Protein AF-A0A317Z8S0-F1 (afdb_monomer_lite)

Sequence (70 aa):
KVHSAVVFNPNELGADRYYGHVAFVEKVNRDGSIVVSESNVRGLGVISFRTIDAKDAAQLDYISGDLATE

InterPro domains:
  IPR007921 CHAP domain [PF05257] (1-40)
  IPR007921 CHAP domain [PS50911] (1-64)
  IPR038765 Papain-like cysteine peptidase superfamily [SSF54001] (1-43)

Foldseek 3Di:
DAQWKKWADQPQPNAHNPPGAIWTFNDQDPQQKTKTWGPCPVHHGDIDIDIDGNVSSVVIDTGDDDPPPD

Secondary structure (DSSP, 8-state):
-TT-EEEE-TTGGG-BTTTBEEEEEEEE-TTS-EEEEEESSSSTT-EEEEEE-HHHHTTSEEEPPP----

pLDDT: mean 95.34, std 9.59, range [52.47, 98.81]

Radius of gyration: 12.44 Å; chains: 1; bounding box: 30×31×29 Å

Structure (mmCIF, N/CA/C/O backbone):
data_AF-A0A317Z8S0-F1
#
_entry.id   AF-A0A317Z8S0-F1
#
loop_
_atom_site.group_PDB
_atom_site.id
_atom_site.type_symbol
_atom_site.label_atom_id
_atom_site.label_alt_id
_atom_site.label_comp_id
_atom_site.label_asym_id
_atom_site.label_entity_id
_atom_site.label_seq_id
_atom_site.pdbx_PDB_ins_code
_atom_site.Cartn_x
_atom_site.Cartn_y
_atom_site.Cartn_z
_atom_site.occupancy
_atom_site.B_iso_or_equiv
_atom_site.auth_seq_id
_atom_site.auth_comp_id
_atom_site.auth_asym_i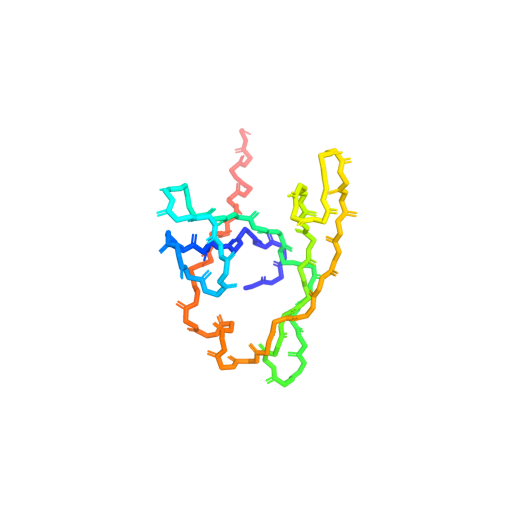d
_atom_site.auth_atom_id
_atom_site.pdbx_PDB_model_num
ATOM 1 N N . LYS A 1 1 ? -6.810 4.837 6.502 1.00 88.06 1 LYS A N 1
ATOM 2 C CA . LYS A 1 1 ? -8.265 5.126 6.330 1.00 88.06 1 LYS A CA 1
ATOM 3 C C . LYS A 1 1 ? -8.752 4.349 5.106 1.00 88.06 1 LYS A C 1
ATOM 5 O O . LYS A 1 1 ? -7.916 4.009 4.288 1.00 88.06 1 LYS A O 1
ATOM 10 N N . VAL A 1 2 ? -10.037 4.013 4.967 1.00 96.38 2 VAL A N 1
ATOM 11 C CA . VAL A 1 2 ? -10.532 3.446 3.691 1.00 96.38 2 VAL A CA 1
ATOM 12 C C . VAL A 1 2 ? -10.550 4.552 2.630 1.00 96.38 2 VAL A C 1
ATOM 14 O O . VAL A 1 2 ? -10.832 5.702 2.965 1.00 96.38 2 VAL A O 1
ATOM 17 N N . HIS A 1 3 ? -10.224 4.211 1.385 1.00 97.06 3 HIS A N 1
ATOM 18 C CA . HIS A 1 3 ? -10.123 5.120 0.239 1.00 97.06 3 HIS A CA 1
ATOM 19 C C . HIS A 1 3 ? -9.103 6.260 0.406 1.00 97.06 3 HIS A C 1
ATOM 21 O O . HIS A 1 3 ? -9.308 7.378 -0.063 1.00 97.06 3 HIS A O 1
ATOM 27 N N . SER A 1 4 ? -7.996 5.983 1.093 1.00 97.31 4 SER A N 1
ATOM 28 C CA . SER A 1 4 ? -6.820 6.861 1.134 1.00 97.31 4 SER A CA 1
ATOM 29 C C . SER A 1 4 ? -5.682 6.274 0.307 1.00 97.31 4 SER A C 1
ATOM 31 O O . SER A 1 4 ? -5.599 5.053 0.158 1.00 97.31 4 SER A O 1
ATOM 33 N N . ALA A 1 5 ? -4.760 7.122 -0.141 1.00 98.31 5 ALA A N 1
ATOM 34 C CA . ALA A 1 5 ? -3.444 6.655 -0.558 1.00 98.31 5 ALA A CA 1
ATOM 35 C C . ALA A 1 5 ? -2.634 6.279 0.693 1.00 98.31 5 ALA A C 1
ATOM 37 O O . ALA A 1 5 ? -2.635 7.029 1.670 1.00 98.31 5 ALA A O 1
ATOM 38 N N . VAL A 1 6 ? -1.979 5.121 0.678 1.00 98.62 6 VAL A N 1
ATOM 39 C CA . VAL A 1 6 ? -1.008 4.703 1.698 1.00 98.62 6 VAL A CA 1
ATOM 40 C C . VAL A 1 6 ? 0.389 4.752 1.096 1.00 98.62 6 VAL A C 1
ATOM 42 O O . VAL A 1 6 ? 0.605 4.254 -0.012 1.00 98.62 6 VAL A O 1
ATOM 45 N N . VAL A 1 7 ? 1.314 5.392 1.802 1.00 98.62 7 VAL A N 1
ATOM 46 C CA . VAL A 1 7 ? 2.673 5.674 1.336 1.00 98.62 7 VAL A CA 1
ATOM 47 C C . VAL A 1 7 ? 3.655 4.752 2.045 1.00 98.62 7 VAL A C 1
ATOM 49 O O . VAL A 1 7 ? 3.554 4.542 3.251 1.00 98.62 7 VAL A O 1
ATOM 52 N N . PHE A 1 8 ? 4.604 4.228 1.277 1.00 98.62 8 PHE A N 1
ATOM 53 C CA . PHE A 1 8 ? 5.756 3.479 1.758 1.00 98.62 8 PHE A CA 1
ATOM 54 C C . PHE A 1 8 ? 7.003 4.289 1.430 1.00 98.62 8 PHE A C 1
ATOM 56 O O . PHE A 1 8 ? 7.254 4.612 0.262 1.00 98.62 8 PHE A O 1
ATOM 63 N N . ASN A 1 9 ? 7.794 4.599 2.446 1.00 98.25 9 ASN A N 1
ATOM 64 C CA . ASN A 1 9 ? 9.080 5.254 2.277 1.00 98.25 9 ASN A CA 1
ATOM 65 C C . ASN A 1 9 ? 10.058 4.366 1.481 1.00 9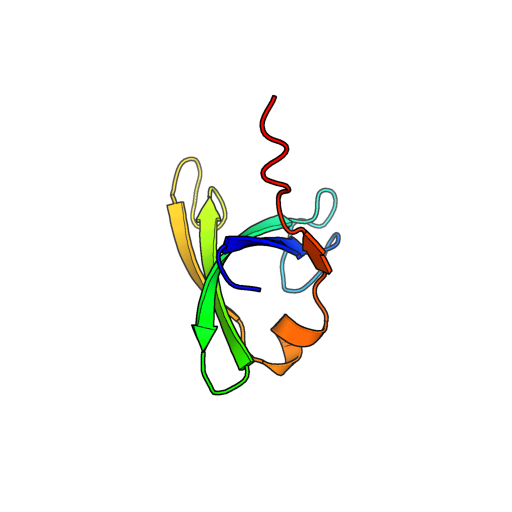8.25 9 ASN A C 1
ATOM 67 O O . ASN A 1 9 ? 9.855 3.152 1.34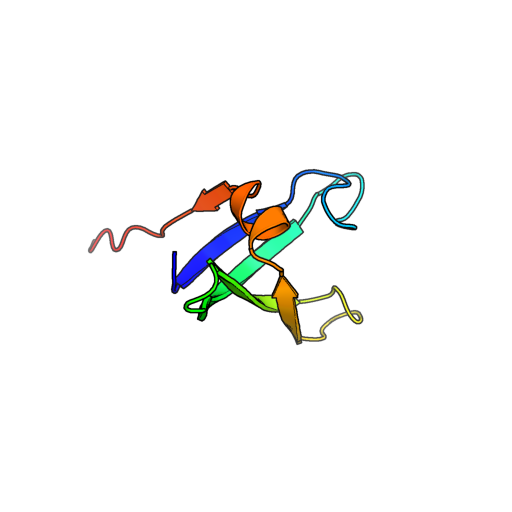9 1.00 98.25 9 ASN A O 1
ATOM 71 N N . PRO A 1 10 ? 11.149 4.935 0.939 1.00 98.50 10 PRO A N 1
ATOM 72 C CA . PRO A 1 10 ? 12.172 4.144 0.270 1.00 98.50 10 PRO A CA 1
ATOM 73 C C . PRO A 1 10 ? 12.665 2.980 1.141 1.00 98.50 10 PRO A C 1
ATOM 75 O O . PRO A 1 10 ? 13.050 3.172 2.294 1.00 98.50 10 PRO A O 1
ATOM 78 N N . ASN A 1 11 ? 12.664 1.767 0.572 1.00 97.38 11 ASN A N 1
ATOM 79 C CA . ASN A 1 11 ? 13.041 0.514 1.245 1.00 97.38 11 ASN A CA 1
ATOM 80 C C . ASN A 1 11 ? 12.142 0.097 2.441 1.00 97.38 11 ASN A C 1
ATOM 82 O O . ASN A 1 11 ? 12.504 -0.811 3.192 1.00 97.38 11 ASN A O 1
ATOM 86 N N . GLU A 1 12 ? 10.964 0.701 2.621 1.00 97.94 12 GLU A N 1
ATOM 87 C CA . GLU A 1 12 ? 9.982 0.302 3.636 1.00 97.94 12 GLU A CA 1
ATOM 88 C C . GLU A 1 12 ? 9.135 -0.881 3.148 1.00 97.94 12 GLU A C 1
ATOM 90 O O . GLU A 1 12 ? 8.557 -0.842 2.064 1.00 97.94 12 GLU A O 1
ATOM 95 N N . LEU A 1 13 ? 9.070 -1.963 3.933 1.00 95.94 13 LEU A N 1
ATOM 96 C CA . LEU A 1 13 ? 8.255 -3.155 3.638 1.00 95.94 13 LEU A CA 1
ATOM 97 C C . LEU A 1 13 ? 8.459 -3.738 2.221 1.00 95.94 13 LEU A C 1
ATOM 99 O O . LEU A 1 13 ? 7.530 -4.272 1.612 1.00 95.94 13 LEU A O 1
ATOM 103 N N . GLY A 1 14 ? 9.683 -3.642 1.692 1.00 95.12 14 GLY A N 1
ATOM 104 C CA . GLY A 1 14 ? 10.033 -4.137 0.355 1.00 95.12 14 GLY A CA 1
ATOM 105 C C . GLY A 1 14 ? 9.671 -3.194 -0.798 1.00 95.12 14 GLY A C 1
ATOM 106 O O . GLY A 1 14 ? 9.764 -3.611 -1.952 1.00 95.12 14 GLY A O 1
ATOM 107 N N . ALA A 1 15 ? 9.282 -1.949 -0.508 1.00 98.12 15 ALA A N 1
ATOM 108 C CA . ALA A 1 15 ? 9.136 -0.892 -1.504 1.00 98.12 15 ALA A CA 1
ATOM 109 C C . ALA A 1 15 ? 10.468 -0.588 -2.211 1.00 98.12 15 ALA A C 1
ATOM 111 O O . ALA A 1 15 ? 11.552 -0.924 -1.719 1.00 98.12 15 ALA A O 1
ATOM 112 N N . ASP A 1 16 ? 10.385 0.072 -3.370 1.00 98.44 16 ASP A N 1
ATOM 113 C CA . ASP A 1 16 ? 11.570 0.452 -4.135 1.00 98.44 16 ASP A CA 1
ATOM 114 C C . ASP A 1 16 ? 12.547 1.273 -3.274 1.00 98.44 16 ASP A C 1
ATOM 116 O O . ASP A 1 16 ? 12.152 2.121 -2.469 1.00 98.44 16 ASP A O 1
ATOM 120 N N . ARG A 1 17 ? 13.847 1.005 -3.426 1.00 98.25 17 ARG A N 1
ATOM 121 C CA . ARG A 1 17 ? 14.894 1.595 -2.575 1.00 98.25 17 ARG A CA 1
ATOM 122 C C . ARG A 1 17 ? 15.126 3.079 -2.817 1.00 98.25 17 ARG A C 1
ATOM 124 O O . ARG A 1 17 ? 15.738 3.718 -1.968 1.00 98.25 17 ARG A O 1
ATOM 131 N N . TYR A 1 18 ? 14.717 3.597 -3.967 1.00 98.44 18 TYR A N 1
ATOM 132 C CA . TYR A 1 18 ? 14.897 4.996 -4.324 1.00 98.44 18 TYR A CA 1
ATOM 133 C C . TYR A 1 18 ? 13.568 5.749 -4.284 1.00 98.44 18 TYR A C 1
ATOM 135 O O . TYR A 1 18 ? 13.491 6.812 -3.675 1.00 98.44 18 TYR A O 1
ATOM 143 N N . TYR A 1 19 ? 12.517 5.189 -4.885 1.00 98.50 19 TYR A N 1
ATOM 144 C CA . TYR A 1 19 ? 11.234 5.879 -5.035 1.00 98.50 19 TYR A CA 1
ATOM 145 C C . TYR A 1 19 ? 10.258 5.666 -3.872 1.00 98.50 19 TYR A C 1
ATOM 147 O O . TYR A 1 19 ? 9.329 6.455 -3.718 1.00 98.50 19 TYR A O 1
ATOM 155 N N . GLY A 1 20 ? 10.427 4.604 -3.081 1.00 98.50 20 GLY A N 1
ATOM 156 C CA . GLY A 1 20 ? 9.363 4.127 -2.201 1.00 98.50 20 GLY A CA 1
ATOM 157 C C . GLY A 1 20 ? 8.212 3.506 -2.996 1.00 98.50 20 GLY A C 1
ATOM 158 O O . GLY A 1 20 ? 8.412 2.931 -4.070 1.00 98.50 20 GLY A O 1
ATOM 159 N N . HIS A 1 21 ? 6.997 3.578 -2.458 1.00 98.69 21 HIS A N 1
ATOM 160 C CA . HIS A 1 21 ? 5.796 3.096 -3.134 1.00 98.69 21 HIS A CA 1
ATOM 161 C C . HIS A 1 21 ? 4.540 3.827 -2.647 1.00 98.69 21 HIS A C 1
ATOM 163 O O . HIS A 1 21 ? 4.513 4.383 -1.552 1.00 98.69 21 HIS A O 1
ATOM 169 N N . VAL A 1 22 ? 3.473 3.793 -3.443 1.00 98.62 22 VAL A N 1
ATOM 170 C CA . VAL A 1 22 ? 2.142 4.230 -3.016 1.00 98.62 22 VAL A CA 1
ATOM 171 C C . VAL A 1 22 ? 1.103 3.225 -3.495 1.00 98.62 22 VAL A C 1
ATOM 173 O O . VAL A 1 22 ? 1.145 2.774 -4.639 1.00 98.62 22 VAL A O 1
AT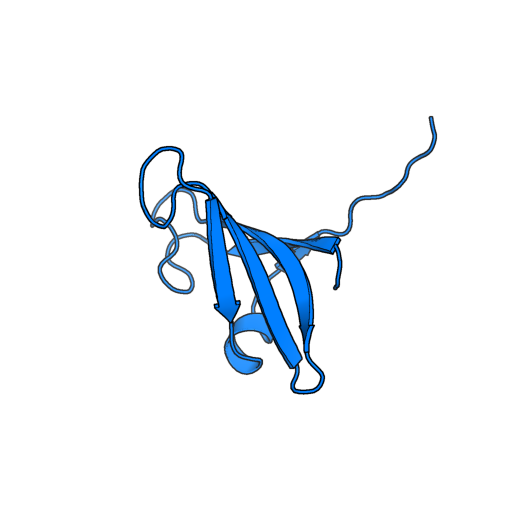OM 176 N N . ALA A 1 23 ? 0.167 2.893 -2.613 1.00 98.75 23 ALA A N 1
ATOM 177 C CA . ALA A 1 23 ? -0.959 2.017 -2.901 1.00 98.75 23 ALA A CA 1
ATOM 178 C C . ALA A 1 23 ? -2.274 2.679 -2.470 1.00 98.75 23 ALA A C 1
ATOM 180 O O . ALA A 1 23 ? -2.281 3.679 -1.749 1.00 98.75 23 ALA A O 1
ATOM 181 N N . PHE A 1 24 ? -3.404 2.122 -2.893 1.00 98.75 24 PHE A N 1
ATOM 182 C CA . PHE A 1 24 ? -4.728 2.592 -2.488 1.00 98.75 24 PHE A CA 1
ATOM 183 C C . PHE A 1 24 ? -5.344 1.649 -1.456 1.00 98.75 24 PHE A C 1
ATOM 185 O O . PHE A 1 24 ? -5.320 0.432 -1.637 1.00 98.75 24 PHE A O 1
ATOM 192 N N . VAL A 1 25 ? -5.892 2.198 -0.369 1.00 98.75 25 VAL A N 1
ATOM 193 C CA . VAL A 1 25 ? -6.512 1.410 0.705 1.00 98.75 25 VAL A CA 1
ATOM 194 C C . VAL A 1 25 ? -7.957 1.075 0.354 1.00 98.75 25 VAL A C 1
ATOM 196 O O . VAL A 1 25 ? -8.863 1.887 0.544 1.00 98.75 25 VAL A O 1
ATOM 199 N N . GLU A 1 26 ? -8.178 -0.161 -0.073 1.00 98.69 26 GLU A N 1
ATOM 200 C CA . GLU A 1 26 ? -9.499 -0.690 -0.423 1.00 98.69 26 GLU A CA 1
ATOM 201 C C . GLU A 1 26 ? -10.337 -1.011 0.816 1.00 98.69 26 GLU A C 1
ATOM 203 O O . GLU A 1 26 ? -11.554 -0.834 0.843 1.00 98.69 26 GLU A O 1
ATOM 208 N N . LYS A 1 27 ? -9.688 -1.493 1.881 1.00 98.62 27 LYS A N 1
ATOM 209 C CA . LYS A 1 27 ? -10.369 -1.888 3.117 1.00 98.62 27 LYS A CA 1
ATOM 210 C C . LYS A 1 27 ? -9.457 -1.742 4.324 1.00 98.62 27 LYS A C 1
ATOM 212 O O . LYS A 1 27 ? -8.274 -2.057 4.254 1.00 98.62 27 LYS A O 1
ATOM 217 N N . VAL A 1 28 ? -10.043 -1.361 5.454 1.00 98.50 28 VAL A N 1
ATOM 218 C CA . VAL A 1 28 ? -9.448 -1.516 6.785 1.00 98.50 28 VAL A CA 1
ATOM 219 C C . VAL A 1 28 ? -10.230 -2.616 7.499 1.00 98.50 28 VAL A C 1
ATOM 221 O O . VAL A 1 28 ? -11.445 -2.509 7.679 1.00 98.50 28 VAL A O 1
ATOM 224 N N . ASN A 1 29 ? -9.563 -3.716 7.828 1.00 98.50 29 ASN A N 1
ATOM 225 C CA . ASN A 1 29 ? -10.160 -4.843 8.532 1.00 98.50 29 ASN A CA 1
ATOM 226 C C . ASN A 1 29 ? -10.330 -4.526 10.023 1.00 98.50 29 ASN A C 1
ATOM 228 O O . ASN A 1 29 ? -9.730 -3.603 10.569 1.00 98.50 29 ASN A O 1
ATOM 232 N N . ARG A 1 30 ? -11.155 -5.328 10.706 1.00 98.12 30 ARG A N 1
ATOM 233 C CA . ARG A 1 30 ? -11.444 -5.149 12.138 1.00 98.12 30 ARG A CA 1
ATOM 234 C C . ARG A 1 30 ? -10.209 -5.327 13.026 1.00 98.12 30 ARG A C 1
ATOM 236 O O . ARG A 1 30 ? -10.148 -4.726 14.091 1.00 98.12 30 ARG A O 1
ATOM 243 N N . ASP A 1 31 ? -9.264 -6.156 12.601 1.00 98.12 31 ASP A N 1
ATOM 244 C CA . ASP A 1 31 ? -7.997 -6.393 13.299 1.00 98.12 31 ASP A CA 1
ATOM 245 C C . ASP A 1 31 ? -6.956 -5.283 13.065 1.00 98.12 31 ASP A C 1
ATOM 247 O O . ASP A 1 31 ? -5.873 -5.343 13.636 1.00 98.12 31 ASP A O 1
ATOM 251 N N . GLY A 1 32 ? -7.277 -4.270 12.252 1.00 98.38 32 GLY A N 1
ATOM 252 C CA . GLY A 1 32 ? -6.379 -3.172 11.900 1.00 98.38 32 GLY A CA 1
ATOM 253 C C . GLY A 1 32 ? -5.519 -3.431 10.662 1.00 98.38 32 GLY A C 1
ATOM 254 O O . GLY A 1 32 ? -4.882 -2.497 10.181 1.00 98.38 32 GLY A O 1
ATOM 255 N N . SER A 1 33 ? -5.521 -4.648 10.107 1.00 98.75 33 SER A N 1
ATOM 256 C CA . SER A 1 33 ? -4.870 -4.918 8.821 1.00 98.75 33 SER A CA 1
ATOM 257 C C . SER A 1 33 ? -5.582 -4.180 7.686 1.00 98.75 33 SER A C 1
ATOM 259 O O . SER A 1 33 ? -6.783 -3.898 7.758 1.00 98.75 33 SER A O 1
ATOM 261 N N . ILE A 1 34 ? -4.861 -3.877 6.612 1.00 98.81 34 ILE A N 1
ATOM 262 C CA . ILE A 1 34 ? -5.421 -3.193 5.443 1.00 98.81 34 ILE A CA 1
ATOM 263 C C . ILE A 1 34 ? -5.341 -4.074 4.204 1.00 98.81 34 ILE A C 1
ATOM 265 O O . ILE A 1 34 ? -4.379 -4.816 4.019 1.00 98.81 34 ILE A O 1
ATOM 269 N N . VAL A 1 35 ? -6.351 -3.986 3.342 1.00 98.81 35 VAL A N 1
ATOM 270 C CA . VAL A 1 35 ? -6.290 -4.507 1.972 1.00 98.81 35 VAL A CA 1
ATOM 271 C C . VAL A 1 35 ? -5.974 -3.339 1.057 1.00 98.81 35 VAL A C 1
ATOM 273 O O . VAL A 1 35 ? -6.657 -2.314 1.119 1.00 98.81 35 VAL A O 1
ATOM 276 N N . VAL A 1 36 ? -4.954 -3.502 0.220 1.00 98.81 36 VAL A N 1
ATOM 277 C CA . VAL A 1 36 ? -4.525 -2.482 -0.736 1.00 98.81 36 VAL A CA 1
ATOM 278 C C . VAL A 1 36 ? -4.597 -2.994 -2.165 1.00 98.81 36 VAL A C 1
ATOM 280 O O . VAL A 1 36 ? -4.382 -4.185 -2.403 1.00 98.81 36 VAL A O 1
ATOM 283 N N . SER A 1 37 ? -4.863 -2.085 -3.098 1.00 98.81 37 SER A N 1
ATOM 284 C CA . SER A 1 37 ? -4.628 -2.272 -4.530 1.00 98.81 37 SER A CA 1
ATOM 285 C C . SER A 1 37 ? -3.418 -1.447 -4.957 1.00 98.81 37 SER A C 1
ATOM 287 O O . SER A 1 37 ? -3.286 -0.289 -4.550 1.00 98.81 37 SER A O 1
ATOM 289 N N . GLU A 1 38 ? -2.557 -2.011 -5.791 1.00 98.75 38 GLU A N 1
ATOM 290 C CA . GLU A 1 38 ? -1.347 -1.353 -6.283 1.00 98.75 38 GLU A CA 1
ATOM 291 C C . GLU A 1 38 ? -0.984 -1.861 -7.683 1.00 98.75 38 GLU A C 1
ATOM 293 O O . GLU A 1 38 ? -1.431 -2.930 -8.104 1.00 98.75 38 GLU A O 1
ATOM 298 N N . SER A 1 39 ? -0.177 -1.100 -8.420 1.00 98.69 39 SER A N 1
ATOM 299 C CA . SER A 1 39 ? 0.278 -1.483 -9.761 1.00 98.69 39 SER A CA 1
ATOM 300 C C . SER A 1 39 ? 1.783 -1.703 -9.797 1.00 98.69 39 SER A C 1
ATOM 302 O O . SER A 1 39 ? 2.529 -1.182 -8.971 1.00 98.69 39 SER A O 1
ATOM 304 N N . ASN A 1 40 ? 2.229 -2.500 -10.762 1.00 98.06 40 ASN A N 1
ATOM 305 C CA . ASN A 1 40 ? 3.632 -2.739 -11.086 1.00 98.06 40 ASN A CA 1
ATOM 306 C C . ASN A 1 40 ? 4.471 -3.460 -10.014 1.00 98.06 40 ASN A C 1
ATOM 308 O O . ASN A 1 40 ? 5.639 -3.745 -10.265 1.00 98.06 40 ASN A O 1
ATOM 312 N N . VAL A 1 41 ? 3.884 -3.860 -8.881 1.00 97.38 41 VAL A N 1
ATOM 313 C CA . VAL A 1 41 ? 4.568 -4.661 -7.844 1.00 97.38 41 VAL A CA 1
ATOM 314 C C . VAL A 1 41 ? 4.733 -6.125 -8.266 1.00 97.38 41 VAL A C 1
ATOM 316 O O . VAL A 1 41 ? 5.752 -6.751 -7.985 1.00 97.38 41 VAL A O 1
ATOM 319 N N . ARG A 1 42 ? 3.745 -6.691 -8.973 1.00 97.31 42 ARG A N 1
ATOM 320 C CA . ARG A 1 42 ? 3.779 -8.083 -9.470 1.00 97.31 42 ARG A CA 1
ATOM 321 C C . ARG A 1 42 ? 4.254 -8.221 -10.920 1.00 97.31 42 ARG A C 1
ATOM 323 O O . ARG A 1 42 ? 4.352 -9.341 -11.413 1.00 97.31 42 ARG A O 1
ATOM 330 N N . GLY A 1 43 ? 4.549 -7.111 -11.592 1.00 97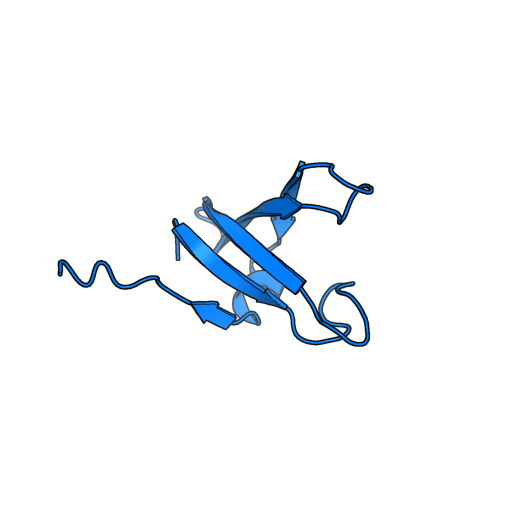.62 43 GLY A N 1
ATOM 331 C CA . GLY A 1 43 ? 4.995 -7.081 -12.985 1.00 97.62 43 GLY A CA 1
ATOM 332 C C . GLY A 1 43 ? 4.525 -5.828 -13.719 1.00 97.62 43 GLY A C 1
ATOM 333 O O . GLY A 1 43 ? 3.551 -5.195 -13.319 1.00 97.62 43 GLY A O 1
ATOM 334 N N . LEU A 1 44 ? 5.219 -5.464 -14.798 1.00 97.88 44 LEU A N 1
ATOM 335 C CA . LEU A 1 44 ? 4.927 -4.264 -15.586 1.00 97.88 44 LEU A CA 1
ATOM 336 C C . LEU A 1 44 ? 3.470 -4.255 -16.081 1.00 97.88 44 LEU A C 1
ATOM 338 O O . LEU A 1 44 ? 3.053 -5.172 -16.784 1.00 97.88 44 LEU A O 1
ATOM 342 N N . GLY A 1 45 ? 2.711 -3.213 -15.722 1.00 97.50 45 GLY A N 1
ATOM 343 C CA . GLY A 1 45 ? 1.314 -3.043 -16.136 1.00 97.50 45 GLY A CA 1
ATOM 344 C C . GLY A 1 45 ? 0.311 -3.942 -15.405 1.00 97.50 45 GLY A C 1
ATOM 345 O O . GLY A 1 45 ? -0.852 -3.998 -15.799 1.00 97.50 45 GLY A O 1
ATOM 346 N N . VAL A 1 46 ? 0.732 -4.651 -14.354 1.00 98.50 46 VAL A N 1
ATOM 347 C CA . VAL A 1 46 ? -0.136 -5.542 -13.575 1.00 98.50 46 VAL A CA 1
ATOM 348 C C . VAL A 1 46 ? -0.648 -4.819 -12.336 1.00 98.50 46 VAL A C 1
ATOM 350 O O . VAL A 1 46 ? 0.144 -4.341 -11.524 1.00 98.50 46 VAL A O 1
ATOM 353 N N . ILE A 1 47 ? -1.971 -4.792 -12.167 1.00 98.69 47 ILE A N 1
ATOM 354 C CA . ILE A 1 47 ? -2.621 -4.402 -10.912 1.00 98.69 47 ILE A CA 1
ATOM 355 C C . ILE A 1 47 ? -2.739 -5.643 -10.029 1.00 98.69 47 ILE A C 1
ATOM 357 O O . ILE A 1 47 ? -3.155 -6.710 -10.483 1.00 98.69 47 ILE A O 1
ATOM 361 N N . SER A 1 48 ? -2.374 -5.509 -8.762 1.00 98.56 48 SER A N 1
ATOM 362 C CA . SER A 1 48 ? -2.447 -6.575 -7.772 1.00 98.56 48 SER A CA 1
ATOM 363 C C . SER A 1 48 ? -2.994 -6.068 -6.447 1.00 98.56 48 SER A C 1
ATOM 365 O O . SER A 1 48 ? -2.979 -4.871 -6.172 1.00 98.56 48 SER A O 1
ATOM 367 N N . PHE A 1 49 ? -3.443 -7.005 -5.618 1.00 98.62 49 PHE A N 1
ATOM 368 C CA . PHE A 1 49 ? -3.944 -6.732 -4.279 1.00 98.62 49 PHE A CA 1
ATOM 369 C C . PHE A 1 49 ? -3.143 -7.525 -3.255 1.00 98.62 49 PHE A C 1
ATOM 371 O O . PHE A 1 49 ? -2.700 -8.646 -3.533 1.00 98.62 49 PHE A O 1
ATOM 378 N N . ARG A 1 50 ? -2.997 -6.975 -2.051 1.00 98.25 50 ARG A N 1
ATOM 379 C CA . ARG A 1 50 ? -2.462 -7.711 -0.900 1.00 98.25 50 ARG A CA 1
ATOM 380 C C . ARG A 1 50 ? -3.006 -7.173 0.413 1.00 98.25 50 ARG A C 1
ATOM 382 O O . ARG A 1 50 ? -3.559 -6.076 0.474 1.00 98.25 50 ARG A O 1
ATOM 389 N N . THR A 1 51 ? -2.828 -7.965 1.462 1.00 98.62 51 THR A N 1
ATOM 390 C CA . THR A 1 51 ? -3.096 -7.556 2.839 1.00 98.62 51 THR A CA 1
ATOM 391 C C . THR A 1 51 ? -1.787 -7.189 3.523 1.00 98.62 51 THR A C 1
ATOM 393 O O . THR A 1 51 ? -0.805 -7.918 3.393 1.00 98.62 51 THR A O 1
ATOM 396 N N . ILE A 1 52 ? -1.784 -6.070 4.242 1.00 98.56 52 ILE A N 1
ATOM 397 C CA . ILE A 1 52 ? -0.695 -5.640 5.123 1.00 98.56 52 ILE A CA 1
ATOM 398 C C . ILE A 1 52 ? -1.211 -5.769 6.548 1.00 98.56 52 ILE A C 1
ATOM 400 O O . ILE A 1 52 ? -2.314 -5.300 6.844 1.00 98.56 52 ILE A O 1
ATOM 404 N N . ASP A 1 53 ? -0.457 -6.452 7.405 1.00 98.69 53 ASP A N 1
ATOM 405 C CA . ASP A 1 53 ? -0.881 -6.685 8.780 1.00 98.69 53 ASP A CA 1
ATOM 406 C C . ASP A 1 53 ? -0.951 -5.383 9.588 1.00 98.69 53 ASP A C 1
ATOM 408 O O . ASP A 1 53 ? -0.426 -4.342 9.199 1.00 98.69 53 ASP A O 1
ATOM 412 N N . ALA A 1 54 ? -1.644 -5.439 10.722 1.00 98.50 54 ALA A N 1
ATOM 413 C CA . ALA A 1 54 ? -1.932 -4.257 11.523 1.00 98.50 54 ALA A CA 1
ATOM 414 C C . ALA A 1 54 ? -0.675 -3.559 12.067 1.00 98.50 54 ALA A C 1
ATOM 416 O O . ALA A 1 54 ? -0.680 -2.338 12.221 1.00 98.50 54 ALA A O 1
ATOM 417 N N . LYS A 1 55 ? 0.392 -4.312 12.369 1.00 98.44 55 LYS A N 1
ATOM 418 C CA . LYS A 1 55 ? 1.628 -3.744 12.919 1.00 98.44 55 LYS A CA 1
ATOM 419 C C . LYS A 1 55 ? 2.349 -2.934 11.850 1.00 98.44 55 LYS A C 1
ATOM 421 O O . LYS A 1 55 ? 2.800 -1.822 12.121 1.00 98.44 55 LYS A O 1
ATOM 426 N N . ASP A 1 56 ? 2.441 -3.483 10.651 1.00 98.44 56 ASP A N 1
ATOM 427 C CA . ASP A 1 56 ? 3.067 -2.810 9.521 1.00 98.44 56 ASP A CA 1
ATOM 428 C C . ASP A 1 56 ? 2.204 -1.640 9.035 1.00 98.44 56 ASP A C 1
ATOM 430 O O . ASP A 1 56 ? 2.704 -0.532 8.867 1.00 98.44 56 ASP A O 1
ATOM 434 N N . ALA A 1 57 ? 0.886 -1.829 8.930 1.00 98.44 57 ALA A N 1
ATOM 435 C CA . ALA A 1 57 ? -0.046 -0.782 8.517 1.00 98.44 57 ALA A CA 1
ATOM 436 C C . ALA A 1 57 ? -0.029 0.443 9.450 1.00 98.44 57 ALA A C 1
ATOM 438 O O . ALA A 1 57 ? -0.215 1.566 8.985 1.00 98.44 57 ALA A O 1
ATOM 439 N N . ALA A 1 58 ? 0.200 0.254 10.752 1.00 97.75 58 ALA A N 1
ATOM 440 C CA . ALA A 1 58 ? 0.253 1.347 11.723 1.00 97.75 58 ALA A CA 1
ATOM 441 C C . ALA A 1 58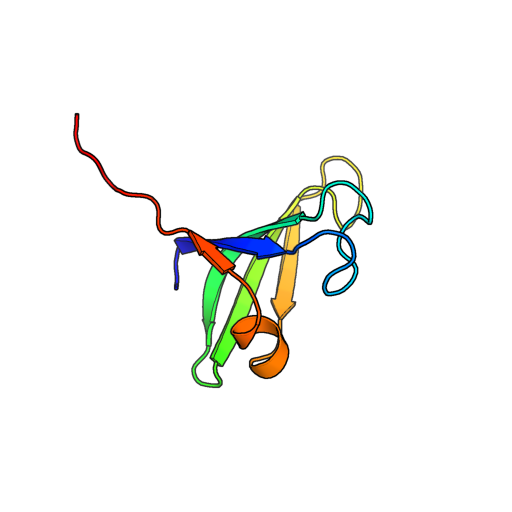 ? 1.492 2.252 11.585 1.00 97.75 58 ALA A C 1
ATOM 443 O O . ALA A 1 58 ? 1.506 3.333 12.170 1.00 97.75 58 ALA A O 1
ATOM 444 N N . GLN A 1 59 ? 2.519 1.817 10.850 1.00 97.25 59 GLN A N 1
ATOM 445 C CA . GLN A 1 59 ? 3.763 2.570 10.650 1.00 97.25 59 GLN A CA 1
ATOM 446 C C . GLN A 1 59 ? 3.749 3.426 9.375 1.00 97.25 59 GLN A C 1
ATOM 448 O O . GLN A 1 59 ? 4.633 4.256 9.199 1.00 97.25 59 GLN A O 1
ATOM 453 N N . LEU A 1 60 ? 2.751 3.235 8.507 1.00 98.25 60 LEU A N 1
ATOM 454 C CA . LEU A 1 60 ? 2.665 3.890 7.203 1.00 98.25 60 LEU A CA 1
ATOM 455 C C . LEU A 1 60 ? 1.933 5.231 7.272 1.00 98.25 60 LEU A C 1
ATOM 457 O O . LEU A 1 60 ? 1.060 5.451 8.117 1.00 98.25 60 LEU A O 1
ATOM 461 N N . ASP A 1 61 ? 2.225 6.086 6.297 1.00 97.88 61 ASP A N 1
ATOM 462 C CA . ASP A 1 61 ? 1.549 7.367 6.126 1.00 97.88 61 ASP A CA 1
ATOM 463 C C . ASP A 1 61 ? 0.302 7.229 5.242 1.00 97.88 61 ASP A C 1
ATOM 465 O O . ASP A 1 61 ? 0.292 6.513 4.237 1.00 97.88 61 ASP A O 1
ATOM 469 N N . TYR A 1 62 ? -0.766 7.952 5.595 1.00 97.81 62 TYR A N 1
ATOM 470 C CA . TYR A 1 62 ? -2.046 7.909 4.886 1.00 97.81 62 TYR A CA 1
ATOM 471 C C . TYR A 1 62 ? -2.488 9.301 4.448 1.00 97.81 62 TYR A C 1
ATOM 473 O O . TYR A 1 62 ? -2.741 10.174 5.278 1.00 97.81 62 TYR A O 1
ATOM 481 N N . ILE A 1 63 ? -2.689 9.474 3.144 1.00 97.31 63 ILE A N 1
ATOM 482 C CA . ILE A 1 63 ? -3.175 10.720 2.552 1.00 97.31 63 ILE A CA 1
ATOM 483 C C . ILE A 1 63 ? -4.648 10.538 2.192 1.00 97.31 63 ILE A C 1
ATOM 485 O O . ILE A 1 63 ? -5.009 9.732 1.330 1.00 97.31 63 ILE A O 1
ATOM 489 N N . SER A 1 64 ? -5.517 11.284 2.873 1.00 94.31 64 SER A N 1
ATOM 490 C CA . SER A 1 64 ? -6.917 11.406 2.462 1.00 94.31 64 SER A CA 1
ATOM 491 C C . SER A 1 64 ? -7.002 12.434 1.344 1.00 94.31 64 SER A C 1
ATOM 493 O O . SER A 1 64 ? -6.525 13.549 1.520 1.00 94.31 64 SER A O 1
ATOM 495 N N . GLY A 1 65 ? -7.607 12.069 0.215 1.00 89.00 65 GLY A N 1
ATOM 496 C CA . GLY A 1 65 ? -7.973 13.065 -0.785 1.00 89.00 65 GLY A CA 1
ATOM 497 C C . GLY A 1 65 ? -9.065 13.973 -0.226 1.00 89.00 65 GLY A C 1
ATOM 498 O O . GLY A 1 65 ? -10.047 13.474 0.332 1.00 89.00 65 GLY A O 1
ATOM 499 N N . ASP A 1 66 ? -8.896 15.282 -0.378 1.00 83.56 66 ASP A N 1
ATOM 500 C CA . ASP A 1 66 ? -9.991 16.218 -0.173 1.00 83.56 66 ASP A CA 1
ATOM 501 C C . ASP A 1 66 ? -10.883 16.199 -1.411 1.00 83.56 66 ASP A C 1
ATOM 503 O O . ASP A 1 66 ? -10.425 16.392 -2.538 1.00 83.56 66 ASP A O 1
ATOM 507 N N . LEU A 1 67 ? -12.184 16.007 -1.196 1.00 67.06 67 LEU A N 1
ATOM 508 C CA . LEU A 1 67 ? -13.193 16.441 -2.153 1.00 67.06 67 LEU A CA 1
ATOM 509 C C . LEU A 1 67 ? -13.296 17.962 -2.019 1.00 67.06 67 LEU A C 1
ATOM 511 O O . LEU A 1 67 ? -14.288 18.476 -1.508 1.00 67.06 67 LEU A O 1
ATOM 515 N N . ALA A 1 68 ? -12.249 18.690 -2.406 1.00 57.94 68 ALA A N 1
ATOM 516 C CA . ALA A 1 68 ? -12.432 20.090 -2.731 1.00 57.94 68 ALA A CA 1
ATOM 517 C C . ALA A 1 68 ? -13.337 20.099 -3.967 1.00 57.94 68 ALA A C 1
ATOM 519 O O . ALA A 1 68 ? -12.892 19.850 -5.084 1.00 57.94 68 ALA A O 1
ATOM 520 N N . THR A 1 69 ? -14.641 20.245 -3.736 1.00 54.78 69 THR A N 1
ATOM 521 C CA . THR A 1 69 ? -15.577 20.669 -4.770 1.00 54.78 69 THR A CA 1
ATOM 522 C C . THR A 1 69 ? -15.057 22.001 -5.286 1.00 54.78 69 THR A C 1
ATOM 524 O O . THR A 1 69 ? -14.934 22.934 -4.488 1.00 54.78 69 THR A O 1
ATOM 527 N N . GLU A 1 70 ? -14.691 22.046 -6.568 1.00 52.47 70 GLU A N 1
ATOM 528 C CA . GLU A 1 70 ? -14.493 23.311 -7.286 1.00 52.47 70 GLU A CA 1
ATOM 529 C C . GLU A 1 70 ? -15.694 24.249 -7.104 1.00 52.47 70 GLU A C 1
ATOM 531 O O . GLU A 1 70 ? -16.845 23.744 -7.051 1.00 52.47 70 GLU A O 1
#

Organism: Staphylococcus pseudintermedius (NCBI:txid283734)